Protein AF-A0A2E4KXB4-F1 (afdb_monomer_lite)

pLDDT: mean 83.93, std 14.35, range [42.78, 96.62]

Radius of gyration: 14.74 Å; chains: 1; bounding box: 29×23×47 Å

Secondary structure (DSSP, 8-state):
--------------HHHHHHHHHHHHHHHHH----SS-TTHHHHHHHHHHHHHHHHHHHHHH--

Foldseek 3Di:
DDDPPPDDDDDDDDLVRLVVVLVVLVVCLVPPPDDPVDPCPSVVSVVVNVVSVVVNVVVVVVVD

Structure (mmCIF, N/CA/C/O backbone):
data_AF-A0A2E4KXB4-F1
#
_entry.id   AF-A0A2E4KXB4-F1
#
loop_
_atom_site.group_PDB
_atom_site.id
_atom_site.type_symbol
_atom_site.label_atom_id
_atom_site.label_alt_id
_atom_site.label_comp_id
_atom_site.label_asym_id
_atom_site.label_entity_id
_atom_site.label_seq_id
_atom_site.pdbx_PDB_ins_code
_atom_site.Cartn_x
_atom_site.Cartn_y
_atom_site.Cartn_z
_atom_site.occupancy
_atom_site.B_iso_or_equiv
_atom_site.auth_seq_id
_atom_site.auth_comp_id
_atom_site.auth_asym_id
_atom_site.auth_atom_id
_atom_site.pdbx_PDB_model_num
ATOM 1 N N . MET A 1 1 ? -12.507 15.608 -27.706 1.00 42.78 1 MET A N 1
ATOM 2 C CA . MET A 1 1 ? -11.337 14.899 -27.162 1.00 42.78 1 MET A CA 1
ATOM 3 C C . MET A 1 1 ? -11.906 14.102 -26.027 1.00 42.78 1 MET A C 1
ATOM 5 O O . MET A 1 1 ? -12.380 14.720 -25.085 1.00 42.78 1 MET A O 1
ATOM 9 N N . ASP A 1 2 ? -12.058 12.805 -26.256 1.00 49.09 2 ASP A N 1
ATOM 10 C CA . ASP A 1 2 ? -12.786 11.900 -25.378 1.00 49.09 2 ASP A CA 1
ATOM 11 C C . ASP A 1 2 ? -12.195 11.972 -23.969 1.00 49.09 2 ASP A C 1
ATOM 13 O O . ASP A 1 2 ? -10.997 11.775 -23.781 1.00 49.09 2 ASP A O 1
ATOM 17 N N . GLU A 1 3 ? -13.035 12.355 -23.009 1.00 55.81 3 GLU A N 1
ATOM 18 C CA . GLU A 1 3 ? -12.752 12.189 -21.591 1.00 55.81 3 GLU A CA 1
ATOM 19 C C . GLU A 1 3 ? -12.563 10.686 -21.376 1.00 55.81 3 GLU A C 1
ATOM 21 O O . GLU A 1 3 ? -13.519 9.916 -21.506 1.00 55.81 3 GLU A O 1
ATOM 26 N N . ASP A 1 4 ? -11.323 10.258 -21.127 1.00 57.69 4 ASP A N 1
ATOM 27 C CA . ASP A 1 4 ? -11.036 8.934 -20.590 1.00 57.69 4 ASP A CA 1
ATOM 28 C C . ASP A 1 4 ? -11.889 8.780 -19.327 1.00 57.69 4 ASP A C 1
ATOM 30 O O . ASP A 1 4 ? -11.578 9.332 -18.273 1.00 57.69 4 ASP A O 1
ATOM 34 N N . ASN A 1 5 ? -13.032 8.103 -19.457 1.00 61.84 5 ASN A N 1
ATOM 35 C CA . ASN A 1 5 ? -13.895 7.772 -18.337 1.00 61.84 5 ASN A CA 1
ATOM 36 C C . ASN A 1 5 ? -13.086 6.853 -17.420 1.00 61.84 5 ASN A C 1
ATOM 38 O O . ASN A 1 5 ? -13.025 5.645 -17.660 1.00 61.84 5 ASN A O 1
ATOM 42 N N . GLU A 1 6 ? -12.435 7.417 -16.402 1.00 69.12 6 GLU A N 1
ATOM 43 C CA . GLU A 1 6 ? -11.795 6.636 -15.351 1.00 69.12 6 GLU A CA 1
ATOM 44 C C . GLU A 1 6 ? -12.842 5.689 -14.759 1.00 69.12 6 GLU A C 1
ATOM 46 O O . GLU A 1 6 ? -13.818 6.099 -14.126 1.00 69.12 6 GLU A O 1
ATOM 51 N N . LEU A 1 7 ? -12.667 4.396 -15.025 1.00 83.00 7 LEU A N 1
ATOM 52 C CA . LEU A 1 7 ? -13.528 3.356 -14.488 1.00 83.00 7 LEU A CA 1
ATOM 53 C C . LEU A 1 7 ? -13.138 3.136 -13.028 1.00 83.00 7 LEU A C 1
ATOM 55 O O . LEU A 1 7 ? -12.142 2.479 -12.725 1.00 83.00 7 LEU A O 1
ATOM 59 N N . TRP A 1 8 ? -13.931 3.702 -12.126 1.00 83.19 8 TRP A N 1
ATOM 60 C CA . TRP A 1 8 ? -13.784 3.499 -10.691 1.00 83.19 8 TRP A CA 1
ATOM 61 C C . TRP A 1 8 ? -14.458 2.196 -10.249 1.00 83.19 8 TRP A C 1
ATOM 63 O O . TRP A 1 8 ? -15.539 1.840 -10.723 1.00 83.19 8 TRP A O 1
ATOM 73 N N . PHE A 1 9 ? -13.821 1.495 -9.312 1.00 84.12 9 PHE A N 1
ATOM 74 C CA . PHE A 1 9 ? -14.377 0.314 -8.656 1.00 84.12 9 PHE A CA 1
ATOM 75 C C . PHE A 1 9 ? -14.554 0.582 -7.163 1.00 84.12 9 PHE A C 1
ATOM 77 O O . PHE A 1 9 ? -13.600 0.969 -6.491 1.00 84.12 9 PHE A O 1
ATOM 84 N N . ASP A 1 10 ? -15.741 0.279 -6.639 1.00 85.06 10 ASP A N 1
ATOM 85 C CA . ASP A 1 10 ? -15.996 0.213 -5.201 1.00 85.06 10 ASP A CA 1
ATOM 86 C C . ASP A 1 10 ? -15.857 -1.228 -4.705 1.00 85.06 10 ASP A C 1
ATOM 88 O O . ASP A 1 10 ? -16.466 -2.158 -5.241 1.00 85.06 10 ASP A O 1
ATOM 92 N N . PHE A 1 11 ? -15.081 -1.427 -3.642 1.00 84.94 11 PHE A N 1
ATOM 93 C CA . PHE A 1 11 ? -14.955 -2.721 -2.981 1.00 84.94 11 PHE A CA 1
ATOM 94 C C . PHE A 1 11 ? -14.937 -2.559 -1.461 1.00 84.94 11 PHE A C 1
ATOM 96 O O . PHE A 1 11 ? -14.242 -1.716 -0.902 1.00 84.94 11 PHE A O 1
ATOM 103 N N . ASN A 1 12 ? -15.691 -3.418 -0.774 1.00 88.38 12 ASN A N 1
ATOM 104 C CA . ASN A 1 12 ? -15.714 -3.461 0.683 1.00 88.38 12 ASN A CA 1
ATOM 105 C C . ASN A 1 12 ? -14.630 -4.410 1.192 1.00 88.38 12 ASN A C 1
ATOM 107 O O . ASN A 1 12 ? -14.675 -5.615 0.941 1.00 88.38 12 ASN A O 1
ATOM 111 N N . MET A 1 13 ? -13.676 -3.876 1.951 1.00 89.88 13 MET A N 1
ATOM 112 C CA . MET A 1 13 ? -12.599 -4.648 2.561 1.00 89.88 13 MET A CA 1
ATOM 113 C C . MET A 1 13 ? -12.549 -4.428 4.067 1.00 89.88 13 MET A C 1
ATOM 115 O O . MET A 1 13 ? -12.595 -3.303 4.556 1.00 89.88 13 MET A O 1
ATOM 119 N N . ASN A 1 14 ? -12.409 -5.520 4.822 1.00 91.69 14 ASN A N 1
ATOM 120 C CA . ASN A 1 14 ? -12.127 -5.413 6.248 1.00 91.69 14 ASN A CA 1
ATOM 121 C C . ASN A 1 14 ? -10.653 -5.021 6.476 1.00 91.69 14 ASN A C 1
ATOM 123 O O . ASN A 1 14 ? -9.799 -5.178 5.603 1.00 91.69 14 ASN A O 1
ATOM 127 N N . TYR A 1 15 ? -10.340 -4.544 7.682 1.00 91.12 15 TYR A N 1
ATOM 128 C CA . TYR A 1 15 ? -8.984 -4.104 8.033 1.00 91.12 15 TYR A CA 1
ATOM 129 C C . TYR A 1 15 ? -7.908 -5.174 7.811 1.00 91.12 15 TYR A C 1
ATOM 131 O O . TYR A 1 15 ? -6.814 -4.858 7.353 1.00 91.12 15 TYR A O 1
ATOM 139 N N . THR A 1 16 ? -8.209 -6.440 8.106 1.00 93.88 16 THR A N 1
ATOM 140 C CA . THR A 1 16 ? -7.266 -7.547 7.898 1.00 93.88 16 THR A CA 1
ATOM 141 C C . THR A 1 16 ? -6.932 -7.708 6.417 1.00 93.88 16 THR A C 1
ATOM 143 O O . THR A 1 16 ? -5.763 -7.857 6.075 1.00 93.88 16 THR A O 1
ATOM 146 N N . SER A 1 17 ? -7.929 -7.604 5.535 1.00 94.94 17 SER A N 1
ATOM 147 C CA . SER A 1 17 ? -7.738 -7.622 4.084 1.00 94.94 17 SER A CA 1
ATOM 148 C C . SER A 1 17 ? -6.913 -6.424 3.606 1.00 94.94 17 SER A C 1
ATOM 150 O O . SER A 1 17 ? -5.974 -6.613 2.839 1.00 94.94 17 SER A O 1
ATOM 152 N N . VAL A 1 18 ? -7.199 -5.207 4.093 1.00 94.25 18 VAL A N 1
ATOM 153 C CA . VAL A 1 18 ? -6.418 -3.991 3.769 1.00 94.25 18 VAL A CA 1
ATOM 154 C C . VAL A 1 18 ? -4.953 -4.185 4.164 1.00 94.25 18 VAL A C 1
ATOM 156 O O . VAL A 1 18 ? -4.049 -3.973 3.354 1.00 94.25 18 VAL A O 1
ATOM 159 N N . LYS A 1 19 ? -4.716 -4.671 5.386 1.00 94.56 19 LYS A N 1
ATOM 160 C CA . LYS A 1 19 ? -3.377 -4.968 5.898 1.00 94.56 19 LYS A CA 1
ATOM 161 C C . LYS A 1 19 ? -2.662 -6.022 5.056 1.00 94.56 19 LYS A C 1
ATOM 163 O O . LYS A 1 19 ? -1.481 -5.866 4.763 1.00 94.56 19 LYS A O 1
ATOM 168 N N . GLN A 1 20 ? -3.367 -7.072 4.640 1.00 96.62 20 GLN A N 1
ATOM 169 C CA . GLN A 1 20 ? -2.793 -8.136 3.821 1.00 96.62 20 GLN A CA 1
ATOM 170 C C . GLN A 1 20 ? -2.373 -7.637 2.433 1.00 96.62 20 GLN A C 1
ATOM 172 O O . GLN A 1 20 ? -1.286 -7.987 1.972 1.00 96.62 20 GLN A O 1
ATOM 177 N N . VAL A 1 21 ? -3.179 -6.781 1.796 1.00 95.81 21 VAL A N 1
ATOM 178 C CA . VAL A 1 21 ? -2.812 -6.150 0.518 1.00 95.81 21 VAL A CA 1
ATOM 179 C C . VAL A 1 21 ? -1.586 -5.259 0.693 1.00 95.81 21 VAL A C 1
ATOM 181 O O . VAL A 1 21 ? -0.623 -5.403 -0.058 1.00 95.81 21 VAL A O 1
ATOM 184 N N . TYR A 1 22 ? -1.560 -4.416 1.728 1.00 95.75 22 TYR A N 1
ATOM 185 C CA . TYR 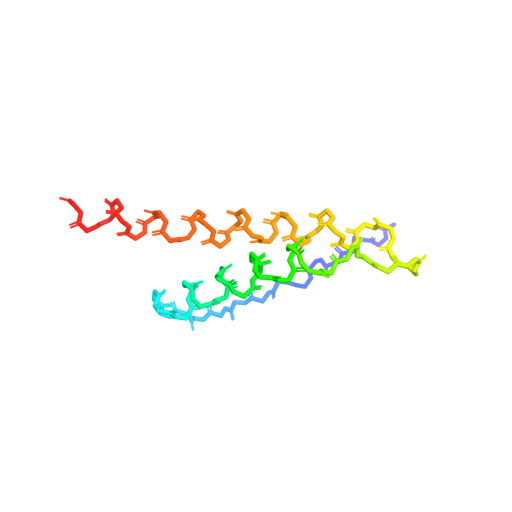A 1 22 ? -0.393 -3.589 2.039 1.00 95.75 22 TYR A CA 1
ATOM 186 C C . TYR A 1 22 ? 0.884 -4.426 2.223 1.00 95.75 22 TYR A C 1
ATOM 188 O O . TYR A 1 22 ? 1.916 -4.130 1.622 1.00 95.75 22 TYR A O 1
ATOM 196 N N . THR A 1 23 ? 0.823 -5.506 3.011 1.00 95.56 23 THR A N 1
ATOM 197 C CA . THR A 1 23 ? 1.970 -6.405 3.216 1.00 95.56 23 THR A CA 1
ATOM 198 C C . THR A 1 23 ? 2.429 -7.048 1.907 1.00 95.56 23 THR A C 1
ATOM 200 O O . THR A 1 23 ? 3.632 -7.121 1.659 1.00 95.56 23 THR A O 1
ATOM 203 N N . SER A 1 24 ? 1.492 -7.472 1.054 1.00 95.88 24 SER A N 1
ATOM 204 C CA . SER A 1 24 ? 1.814 -8.010 -0.268 1.00 95.88 24 SER A CA 1
ATOM 205 C C . SER A 1 24 ? 2.534 -6.975 -1.136 1.00 95.88 24 SER A C 1
ATOM 207 O O . SER A 1 24 ? 3.565 -7.293 -1.724 1.00 95.88 24 SER A O 1
ATOM 209 N N . LEU A 1 25 ? 2.055 -5.727 -1.172 1.00 95.75 25 LEU A N 1
ATOM 210 C CA . LEU A 1 25 ? 2.679 -4.648 -1.944 1.00 95.75 25 LEU A CA 1
ATOM 211 C C . LEU A 1 25 ? 4.111 -4.364 -1.475 1.00 95.75 25 LEU A C 1
ATOM 213 O O . LEU A 1 25 ? 5.005 -4.257 -2.308 1.00 95.75 25 LEU A O 1
ATOM 217 N N . CYS A 1 26 ? 4.359 -4.316 -0.161 1.00 94.38 26 CYS A N 1
ATOM 218 C CA . CYS A 1 26 ? 5.716 -4.168 0.379 1.00 94.38 26 CYS A CA 1
ATOM 219 C C . CYS A 1 26 ? 6.638 -5.311 -0.062 1.00 94.38 26 CYS A C 1
ATOM 221 O O . CYS A 1 26 ? 7.725 -5.053 -0.569 1.00 94.38 26 CYS A O 1
ATOM 223 N N . PHE A 1 27 ? 6.183 -6.561 0.068 1.00 93.94 27 PHE A N 1
ATOM 224 C CA . PHE A 1 27 ? 6.956 -7.727 -0.359 1.00 93.94 27 PHE A CA 1
ATOM 225 C C . PHE A 1 27 ? 7.295 -7.689 -1.854 1.00 93.94 27 PHE A C 1
ATOM 227 O O . PHE A 1 27 ? 8.419 -8.011 -2.237 1.00 93.94 27 PHE A O 1
ATOM 234 N N . HIS A 1 28 ? 6.333 -7.313 -2.701 1.00 89.81 28 HIS A N 1
ATOM 235 C CA . HIS A 1 28 ? 6.546 -7.253 -4.146 1.00 89.81 28 HIS A CA 1
ATOM 236 C C . HIS A 1 28 ? 7.509 -6.126 -4.517 1.00 89.81 28 HIS A C 1
ATOM 238 O O . HIS A 1 28 ? 8.450 -6.375 -5.259 1.00 89.81 28 HIS A O 1
ATOM 244 N N . LEU A 1 29 ? 7.345 -4.930 -3.949 1.00 91.25 29 LEU A N 1
ATOM 245 C CA . LEU A 1 29 ? 8.232 -3.790 -4.208 1.00 91.25 29 LEU A CA 1
ATOM 246 C C . LEU A 1 29 ? 9.681 -4.036 -3.760 1.00 91.25 29 LEU A C 1
ATOM 248 O O . LEU A 1 29 ? 10.604 -3.485 -4.346 1.00 91.25 29 LEU A O 1
ATOM 252 N N . GLU A 1 30 ? 9.904 -4.869 -2.742 1.00 88.62 30 GLU A N 1
ATOM 253 C CA . GLU A 1 30 ? 11.256 -5.243 -2.305 1.00 88.62 30 GLU A CA 1
ATOM 254 C C . GLU A 1 30 ? 11.937 -6.258 -3.235 1.00 88.62 30 GLU A C 1
ATOM 256 O O . GLU A 1 30 ? 13.165 -6.330 -3.275 1.00 88.62 30 GLU A O 1
ATOM 261 N N . LYS A 1 31 ? 11.162 -7.077 -3.957 1.00 88.75 31 LYS A N 1
ATOM 262 C CA . LYS A 1 31 ? 11.679 -8.249 -4.688 1.00 88.75 31 LYS A CA 1
ATOM 263 C C . LYS A 1 31 ? 11.564 -8.155 -6.203 1.00 88.75 31 LYS A C 1
ATOM 265 O O . LYS A 1 31 ? 12.298 -8.849 -6.903 1.00 88.75 31 LYS A O 1
ATOM 270 N N . TRP A 1 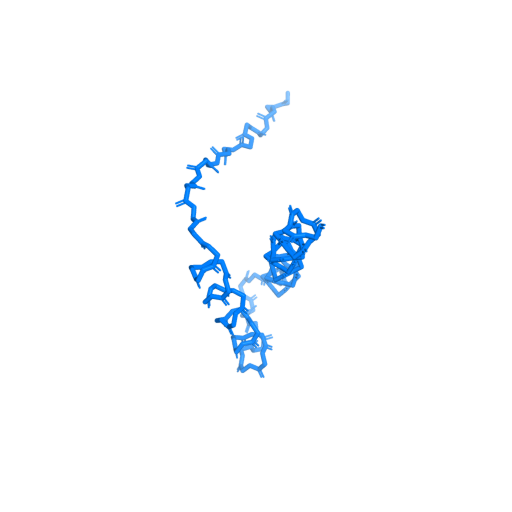32 ? 10.640 -7.347 -6.706 1.00 86.00 32 TRP A N 1
ATOM 271 C CA . TRP A 1 32 ? 10.360 -7.179 -8.125 1.00 86.00 32 TRP A CA 1
ATOM 272 C C . TRP A 1 32 ? 10.902 -5.816 -8.583 1.00 86.00 32 TRP A C 1
ATOM 274 O O . TRP A 1 32 ? 10.345 -4.793 -8.192 1.00 86.00 32 TRP A O 1
ATOM 284 N N . PRO A 1 33 ? 11.947 -5.769 -9.431 1.00 79.44 33 PRO A N 1
ATOM 285 C CA . PRO A 1 33 ? 12.575 -4.511 -9.854 1.00 79.44 33 PRO A CA 1
ATOM 286 C C . PRO A 1 33 ? 11.779 -3.726 -10.913 1.00 79.44 33 PRO A C 1
ATOM 288 O O . PRO A 1 33 ? 12.199 -2.649 -11.323 1.00 79.44 33 PRO A O 1
ATOM 291 N N . GLY A 1 34 ? 10.654 -4.263 -11.378 1.00 82.94 34 GLY A N 1
ATOM 292 C CA . GLY A 1 34 ? 9.870 -3.742 -12.495 1.00 82.94 34 GLY A CA 1
ATOM 293 C C . GLY A 1 34 ? 10.071 -4.586 -13.746 1.00 82.94 34 GLY A C 1
ATOM 294 O O . GLY A 1 34 ? 10.955 -5.445 -13.804 1.00 82.94 34 GLY A O 1
ATOM 295 N N . ASN A 1 35 ? 9.244 -4.341 -14.756 1.00 79.94 35 ASN A N 1
ATOM 296 C CA . ASN A 1 35 ? 9.446 -4.887 -16.091 1.00 79.94 35 ASN A CA 1
ATOM 297 C C . ASN A 1 35 ? 9.770 -3.766 -17.097 1.00 79.94 35 ASN A C 1
ATOM 299 O O . ASN A 1 35 ? 9.463 -2.599 -16.875 1.00 79.94 35 ASN A O 1
ATOM 303 N N . SER A 1 36 ? 10.421 -4.112 -18.209 1.00 80.50 36 SER A N 1
ATOM 304 C CA . SER A 1 36 ? 10.813 -3.142 -19.245 1.00 80.50 36 SER A CA 1
ATOM 305 C C . SER A 1 36 ? 9.676 -2.743 -20.190 1.00 80.50 36 SER A C 1
ATOM 307 O O . SER A 1 36 ? 9.867 -1.867 -21.030 1.00 80.50 36 SER A O 1
ATOM 309 N N . ILE A 1 37 ? 8.522 -3.405 -20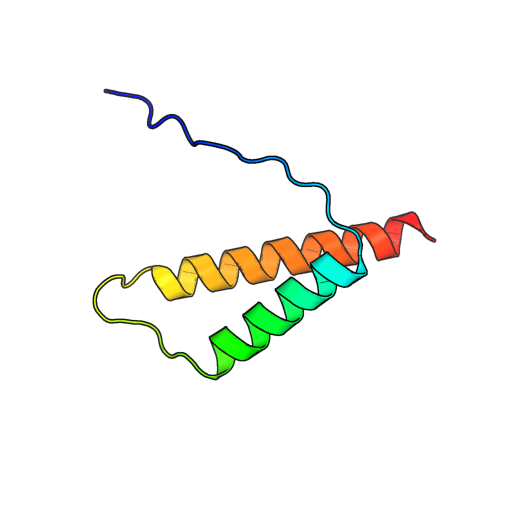.092 1.00 87.38 37 ILE A N 1
ATOM 310 C CA . ILE A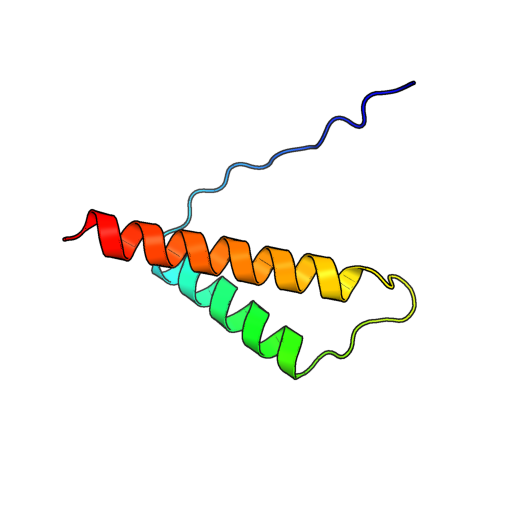 1 37 ? 7.352 -3.164 -20.941 1.00 87.38 37 ILE A CA 1
ATOM 311 C C . ILE A 1 37 ? 6.569 -1.956 -20.416 1.00 87.38 37 ILE A C 1
ATOM 313 O O . ILE A 1 37 ? 6.032 -1.189 -21.212 1.00 87.38 37 ILE A O 1
ATOM 317 N N . ASP A 1 38 ? 6.549 -1.757 -19.098 1.00 87.19 38 ASP A N 1
ATOM 318 C CA . ASP A 1 38 ? 5.856 -0.653 -18.447 1.00 87.19 38 ASP A CA 1
ATOM 319 C C . ASP A 1 38 ? 6.772 0.074 -17.448 1.00 87.19 38 ASP A C 1
ATOM 321 O O . ASP A 1 38 ? 6.890 -0.336 -16.289 1.00 87.19 38 ASP A O 1
ATOM 325 N N . PRO A 1 39 ? 7.414 1.179 -17.870 1.00 82.44 39 PRO A N 1
ATOM 326 C CA . PRO A 1 39 ? 8.353 1.914 -17.025 1.00 82.44 39 PRO A CA 1
ATOM 327 C C . PRO A 1 39 ? 7.689 2.569 -15.805 1.00 82.44 39 PRO A C 1
ATOM 329 O O . PRO A 1 39 ? 8.378 2.883 -14.836 1.00 82.44 39 PRO A O 1
ATOM 332 N N . ASN A 1 40 ? 6.364 2.741 -15.825 1.00 89.31 40 ASN A N 1
ATOM 333 C CA . ASN A 1 40 ? 5.607 3.416 -14.772 1.00 89.31 40 ASN A CA 1
ATOM 334 C C . ASN A 1 40 ? 4.947 2.418 -13.802 1.00 89.31 40 ASN A C 1
ATOM 336 O O . ASN A 1 40 ? 4.304 2.828 -12.836 1.00 89.31 40 ASN A O 1
ATOM 340 N N . GLU A 1 41 ? 5.097 1.106 -14.028 1.00 89.69 41 GLU A N 1
ATOM 341 C CA . GLU A 1 41 ? 4.561 0.056 -13.151 1.00 89.69 41 GLU A CA 1
ATOM 342 C C . GLU A 1 41 ? 5.004 0.263 -11.698 1.00 89.69 41 GLU A C 1
ATOM 344 O O . GLU A 1 41 ? 4.187 0.217 -10.778 1.00 89.69 41 GLU A O 1
ATOM 349 N N . GLN A 1 42 ? 6.296 0.528 -11.494 1.00 89.88 42 GLN A N 1
ATOM 350 C CA . GLN A 1 42 ? 6.871 0.705 -10.162 1.00 89.88 42 GLN A CA 1
ATOM 351 C C . GLN A 1 42 ? 6.299 1.926 -9.439 1.00 89.88 42 GLN A C 1
ATOM 353 O O . GLN A 1 42 ? 5.985 1.837 -8.254 1.00 89.88 42 GLN A O 1
ATOM 358 N N . GLU A 1 43 ? 6.115 3.040 -10.145 1.00 91.44 43 GLU A N 1
ATOM 359 C CA . GLU A 1 43 ? 5.537 4.260 -9.579 1.00 91.44 43 GLU A CA 1
ATOM 360 C C . GLU A 1 43 ? 4.093 4.022 -9.127 1.00 91.44 43 GLU A C 1
ATOM 362 O O . GLU A 1 43 ? 3.768 4.234 -7.957 1.00 91.44 43 GLU A O 1
ATOM 367 N N . ARG A 1 44 ? 3.256 3.442 -9.995 1.00 92.62 44 ARG A N 1
ATOM 368 C CA . ARG A 1 44 ? 1.856 3.138 -9.659 1.00 92.62 44 ARG A CA 1
ATOM 369 C C . ARG A 1 44 ? 1.733 2.146 -8.499 1.00 92.62 44 ARG A C 1
ATOM 371 O O . ARG A 1 44 ? 0.831 2.266 -7.671 1.00 92.62 44 ARG A O 1
ATOM 378 N N . LEU A 1 45 ? 2.647 1.179 -8.381 1.00 93.12 45 LEU A N 1
ATOM 379 C CA . LEU A 1 45 ? 2.687 0.265 -7.233 1.00 93.12 45 LEU A CA 1
ATOM 380 C C . LEU A 1 45 ? 3.074 0.977 -5.922 1.00 93.12 45 LEU A C 1
ATOM 382 O O . LEU A 1 45 ? 2.525 0.647 -4.866 1.00 93.12 45 LEU A O 1
ATOM 386 N N . GLN A 1 46 ? 3.976 1.964 -5.965 1.00 94.00 46 GLN A N 1
ATOM 387 C CA . GLN A 1 46 ? 4.327 2.789 -4.797 1.00 94.00 46 GLN A CA 1
ATOM 388 C C . GLN A 1 46 ? 3.166 3.695 -4.364 1.00 94.00 46 GLN A C 1
ATOM 390 O O . GLN A 1 46 ? 2.892 3.834 -3.165 1.00 94.00 46 GLN A O 1
ATOM 395 N N . GLU A 1 47 ? 2.438 4.270 -5.322 1.00 95.19 47 GLU A N 1
ATOM 396 C CA . GLU A 1 47 ? 1.212 5.028 -5.054 1.00 95.19 47 GLU A CA 1
ATOM 397 C C . GLU A 1 47 ? 0.147 4.138 -4.411 1.00 95.19 47 GLU A C 1
ATOM 399 O O . GLU A 1 47 ? -0.421 4.487 -3.372 1.00 95.19 47 GLU A O 1
ATOM 404 N N . LEU A 1 48 ? -0.058 2.936 -4.958 1.00 95.06 48 LEU A N 1
ATOM 405 C CA . LEU A 1 48 ? -1.010 1.971 -4.422 1.00 95.06 48 LEU A CA 1
ATOM 406 C C . LEU A 1 48 ? -0.658 1.580 -2.982 1.00 95.06 48 LEU A C 1
ATOM 408 O O . LEU A 1 48 ? -1.521 1.617 -2.102 1.00 95.06 48 LEU A O 1
ATOM 412 N N . LYS A 1 49 ? 0.619 1.290 -2.699 1.00 95.75 49 LYS A N 1
ATOM 413 C CA . LYS A 1 49 ? 1.107 1.042 -1.332 1.00 95.75 49 LYS A CA 1
ATOM 414 C C . LYS A 1 49 ? 0.765 2.202 -0.393 1.00 95.75 49 LYS A C 1
ATOM 416 O O . LYS A 1 49 ? 0.305 1.965 0.726 1.00 95.75 49 LYS A O 1
ATOM 421 N N . SER A 1 50 ? 0.968 3.440 -0.840 1.00 95.62 50 SER A N 1
ATOM 422 C CA . SER A 1 50 ? 0.676 4.640 -0.049 1.00 95.62 50 SER A CA 1
ATOM 423 C C . SER A 1 50 ? -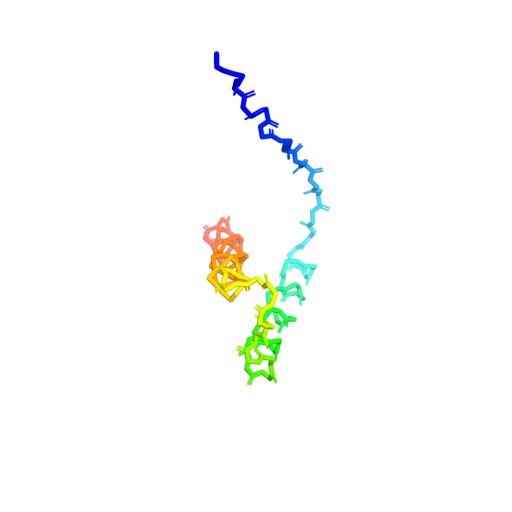0.819 4.789 0.244 1.00 95.62 50 SER A C 1
ATOM 425 O O . SER A 1 50 ? -1.191 5.125 1.368 1.00 95.62 50 SER A O 1
ATOM 427 N N . ASN A 1 51 ? -1.686 4.478 -0.720 1.00 94.00 51 ASN A N 1
ATOM 428 C CA . ASN A 1 51 ? -3.138 4.514 -0.532 1.00 94.00 51 ASN A CA 1
ATOM 429 C C . ASN A 1 51 ? -3.607 3.464 0.486 1.00 94.00 51 ASN A C 1
ATOM 431 O O . ASN A 1 51 ? -4.347 3.792 1.412 1.00 94.00 51 ASN A O 1
ATOM 435 N N . PHE A 1 52 ? -3.106 2.229 0.397 1.00 94.81 52 PHE A N 1
ATOM 436 C CA . PHE A 1 52 ? -3.422 1.186 1.379 1.00 94.81 52 PHE A CA 1
ATOM 437 C C . PHE A 1 52 ? -2.888 1.504 2.784 1.00 94.81 52 PHE A C 1
ATOM 439 O O . PHE A 1 52 ? -3.537 1.170 3.775 1.00 94.81 52 PHE A O 1
ATOM 446 N N . TYR A 1 53 ? -1.743 2.185 2.891 1.00 94.00 53 TYR A N 1
ATOM 447 C CA . TYR A 1 53 ? -1.234 2.666 4.177 1.00 94.00 53 TYR A CA 1
ATOM 448 C C . TYR A 1 53 ? -2.164 3.708 4.814 1.00 94.00 53 TYR A C 1
ATOM 450 O O . TYR A 1 53 ? -2.493 3.584 5.993 1.00 94.00 53 TYR A O 1
ATOM 458 N N . LYS A 1 54 ? -2.655 4.683 4.033 1.00 92.88 54 LYS A N 1
ATOM 459 C CA . LYS A 1 54 ? -3.627 5.688 4.505 1.00 92.88 54 LYS A CA 1
ATOM 460 C C . LYS A 1 54 ? -4.908 5.036 5.032 1.00 92.88 54 LYS A C 1
ATOM 462 O O . LYS A 1 54 ? -5.311 5.335 6.151 1.00 92.88 54 LYS A O 1
ATOM 467 N N . LEU A 1 55 ? -5.467 4.069 4.299 1.00 90.94 55 LEU A N 1
ATOM 468 C CA . LEU A 1 55 ? -6.662 3.328 4.727 1.00 90.94 55 LEU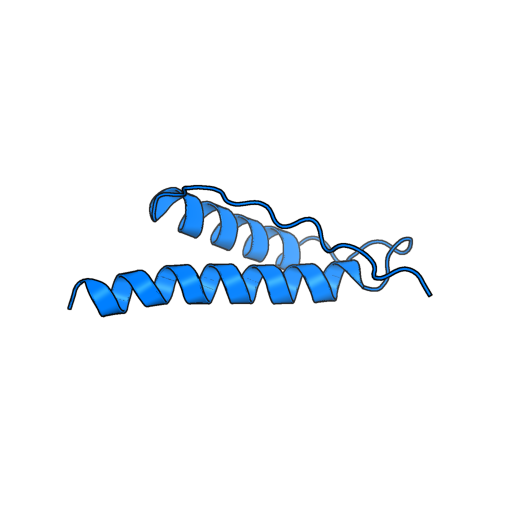 A CA 1
ATOM 469 C C . LEU A 1 55 ? -6.464 2.596 6.066 1.00 90.94 55 LEU A C 1
ATOM 471 O O . LEU A 1 55 ? -7.378 2.524 6.888 1.00 90.94 55 LEU A O 1
ATOM 475 N N . MET A 1 56 ? -5.270 2.045 6.317 1.00 90.12 56 MET A N 1
ATOM 476 C CA . MET A 1 56 ? -4.974 1.428 7.614 1.00 90.12 56 MET A CA 1
ATOM 477 C C . MET A 1 56 ? -4.917 2.454 8.750 1.00 90.12 56 MET A C 1
ATOM 479 O O . MET A 1 56 ? -5.376 2.145 9.851 1.00 90.12 56 MET A O 1
ATOM 483 N N . LEU A 1 57 ? -4.355 3.639 8.492 1.00 87.75 57 LEU A N 1
ATOM 484 C CA . LEU A 1 57 ? -4.249 4.710 9.483 1.00 87.75 57 LEU A CA 1
ATOM 485 C C . LEU A 1 57 ? -5.612 5.310 9.824 1.00 87.75 57 LEU A C 1
ATOM 487 O O . LEU A 1 57 ? -5.887 5.532 10.997 1.00 87.75 57 LEU A O 1
ATOM 491 N N . GLU A 1 58 ? -6.489 5.516 8.841 1.00 80.06 58 GLU A N 1
ATOM 492 C CA . GLU A 1 58 ? -7.843 6.036 9.080 1.00 80.06 58 GLU A CA 1
ATOM 493 C C . GLU A 1 58 ? -8.596 5.201 10.121 1.00 80.06 58 GLU A C 1
ATOM 495 O O . GLU A 1 58 ? -9.202 5.751 11.037 1.00 80.06 58 GLU A O 1
ATOM 500 N N . LYS A 1 59 ? -8.478 3.867 10.075 1.00 68.75 59 LYS A N 1
ATOM 501 C CA . LYS A 1 59 ? -9.078 3.016 11.111 1.00 68.75 59 LYS A CA 1
ATOM 502 C C . LYS A 1 59 ? -8.423 3.192 12.485 1.00 68.75 59 LYS A C 1
ATOM 504 O O . LYS A 1 59 ? -9.117 3.093 13.493 1.00 68.75 59 LYS A O 1
ATOM 509 N N . GLN A 1 60 ? -7.111 3.417 12.537 1.00 60.69 60 GLN A N 1
ATOM 510 C CA . GLN A 1 60 ? -6.409 3.632 13.802 1.00 60.69 60 GLN A CA 1
ATOM 511 C C . GLN A 1 60 ? -6.897 4.910 14.503 1.00 60.69 60 GLN A C 1
ATOM 513 O O . GLN A 1 60 ? -7.063 4.882 15.713 1.00 60.69 60 GLN A O 1
ATOM 518 N N . TYR A 1 61 ? -7.208 5.970 13.751 1.00 60.09 61 TYR A N 1
ATOM 519 C CA . TYR A 1 61 ? -7.713 7.236 14.302 1.00 60.09 61 TYR A CA 1
ATOM 520 C C . TYR A 1 61 ? -9.224 7.253 14.592 1.00 60.09 61 TYR A C 1
ATOM 522 O O . TYR A 1 61 ? -9.672 8.069 15.385 1.00 60.09 61 TYR A O 1
ATOM 530 N N . ILE A 1 62 ? -10.024 6.381 13.967 1.00 59.47 62 ILE A N 1
ATOM 531 C CA . ILE A 1 62 ? -11.483 6.297 14.208 1.00 59.47 62 ILE A CA 1
ATOM 532 C C . ILE A 1 62 ? -11.823 5.483 15.474 1.00 59.47 62 ILE A C 1
ATOM 534 O O . ILE A 1 62 ? -12.931 5.582 15.998 1.00 59.47 62 ILE A O 1
ATOM 538 N N . CYS A 1 63 ? -10.902 4.645 15.957 1.00 48.75 63 CYS A N 1
ATOM 539 C CA . CYS A 1 63 ? -11.101 3.813 17.150 1.00 48.75 63 CYS A CA 1
ATOM 540 C C . CYS A 1 63 ? -10.489 4.394 18.442 1.00 48.75 63 CYS A C 1
ATOM 542 O O . CYS A 1 63 ? -10.527 3.704 19.463 1.00 48.75 63 CYS A O 1
ATOM 544 N N . GLU A 1 64 ? -9.944 5.612 18.396 1.00 44.34 64 GLU A N 1
ATOM 545 C CA . GLU A 1 64 ? -9.542 6.423 19.562 1.00 44.34 64 GLU A CA 1
ATOM 546 C C . GLU A 1 64 ? -10.630 7.452 19.903 1.00 44.34 64 GLU A C 1
ATOM 548 O O . GLU A 1 64 ? -10.859 7.672 21.115 1.00 44.34 64 GLU A O 1
#

Sequence (64 aa):
MDEDNELWFDFNMNYTSVKQVYTSLCFHLEKWPGNSIDPNEQERLQELKSNFYKLMLEKQYICE